Protein AF-A0A9E6Z5Y0-F1 (afdb_monomer)

Foldseek 3Di:
DVVVVVVVVVVVVVLAVPPDDLVVVPDPVNVVLLVRLNSLVNQCVVQVVVVHHRDVVSVVSNVVVVVVVVVVVVVVCVVCVVVPVPPD

Sequence (88 aa):
MSHIINSFMTFIFLLTPIMWRPEILSGKKAFLVYLNPFSYYLAILRDPLLGRVPDVTYYYGVFAMIGIMIFAAVYIYKRVAHRIVFWV

Mean predicted aligned error: 11.59 Å

Structure (mmCIF, N/CA/C/O backbone):
data_AF-A0A9E6Z5Y0-F1
#
_entry.id   AF-A0A9E6Z5Y0-F1
#
loop_
_atom_site.group_PDB
_atom_site.id
_atom_site.type_symbol
_atom_site.label_atom_id
_atom_site.label_alt_id
_atom_site.label_comp_id
_atom_site.label_asym_id
_atom_site.label_entity_id
_atom_site.label_seq_id
_atom_site.pdbx_PDB_ins_code
_atom_site.Cartn_x
_atom_site.Cartn_y
_atom_site.Cartn_z
_atom_site.occupancy
_atom_site.B_iso_or_equiv
_atom_site.auth_seq_id
_atom_site.auth_comp_id
_atom_site.auth_asym_id
_atom_site.auth_atom_id
_atom_site.pdbx_PDB_model_num
ATOM 1 N N . MET A 1 1 ? 2.067 26.563 6.908 1.00 53.59 1 MET A N 1
ATOM 2 C CA . MET A 1 1 ? 1.235 25.346 6.738 1.00 53.59 1 MET A CA 1
ATOM 3 C C . MET A 1 1 ? 1.394 24.627 5.386 1.00 53.59 1 MET A C 1
ATOM 5 O O . MET A 1 1 ? 0.912 23.511 5.277 1.00 53.59 1 MET A O 1
ATOM 9 N N . SER A 1 2 ? 2.090 25.175 4.378 1.00 62.00 2 SER A N 1
ATOM 10 C CA . SER A 1 2 ? 2.279 24.542 3.051 1.00 62.00 2 SER A CA 1
ATOM 11 C C . SER A 1 2 ? 3.484 23.586 2.941 1.00 62.00 2 SER A C 1
ATOM 13 O O . SER A 1 2 ? 3.552 22.790 2.008 1.00 62.00 2 SER A O 1
ATOM 15 N N . HIS A 1 3 ? 4.428 23.617 3.890 1.00 60.53 3 HIS A N 1
ATOM 16 C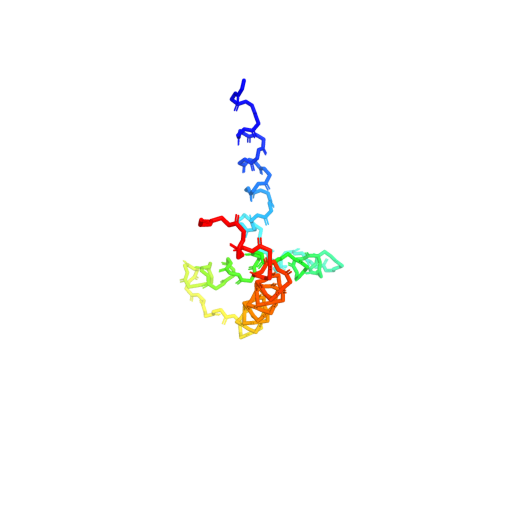 CA . HIS A 1 3 ? 5.652 22.800 3.827 1.00 60.53 3 HIS A CA 1
ATOM 17 C C . HIS A 1 3 ? 5.424 21.318 4.132 1.00 60.53 3 HIS A C 1
ATOM 19 O O . HIS A 1 3 ? 6.102 20.472 3.562 1.00 60.53 3 HIS A O 1
ATOM 25 N N . ILE A 1 4 ? 4.443 20.992 4.980 1.00 72.31 4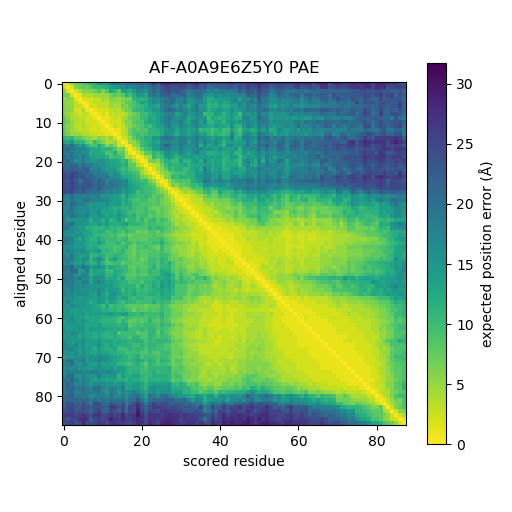 ILE A N 1
ATOM 26 C CA . ILE A 1 4 ? 4.141 19.598 5.335 1.00 72.31 4 ILE A CA 1
ATOM 27 C C . ILE A 1 4 ? 3.684 18.834 4.097 1.00 72.31 4 ILE A C 1
ATOM 29 O O . ILE A 1 4 ? 4.180 17.745 3.847 1.00 72.31 4 ILE A O 1
ATOM 33 N N . ILE A 1 5 ? 2.806 19.438 3.293 1.00 72.31 5 ILE A N 1
ATOM 34 C CA . ILE A 1 5 ? 2.286 18.838 2.060 1.00 72.31 5 ILE A CA 1
ATOM 35 C C . ILE A 1 5 ? 3.428 18.586 1.068 1.00 72.31 5 ILE A C 1
ATOM 37 O O . ILE A 1 5 ? 3.501 17.513 0.482 1.00 72.31 5 ILE A O 1
ATOM 41 N N . ASN A 1 6 ? 4.361 19.532 0.936 1.00 67.75 6 ASN A N 1
ATOM 42 C CA . ASN A 1 6 ? 5.500 19.411 0.023 1.00 67.75 6 ASN A CA 1
ATOM 43 C C . ASN A 1 6 ? 6.507 18.331 0.470 1.00 67.75 6 ASN A C 1
ATOM 45 O O . ASN A 1 6 ? 6.965 17.520 -0.339 1.00 67.75 6 ASN A O 1
ATOM 49 N N . SER A 1 7 ? 6.791 18.253 1.774 1.00 70.88 7 SER A N 1
ATOM 50 C CA . SER A 1 7 ? 7.616 17.185 2.350 1.00 70.88 7 SER A CA 1
ATOM 51 C C . SER A 1 7 ? 6.940 15.818 2.229 1.00 70.88 7 SER A C 1
ATOM 53 O O . SER A 1 7 ? 7.605 14.844 1.893 1.00 70.88 7 SER A O 1
ATOM 55 N N . PHE A 1 8 ? 5.619 15.738 2.426 1.00 71.69 8 PHE A N 1
ATOM 56 C CA . PHE A 1 8 ? 4.852 14.502 2.249 1.00 71.69 8 PHE A CA 1
ATOM 57 C C . PHE A 1 8 ? 4.812 14.054 0.789 1.00 71.69 8 PHE A C 1
ATOM 59 O O . PHE A 1 8 ? 5.003 12.874 0.517 1.00 71.69 8 PHE A O 1
ATOM 66 N N . MET A 1 9 ? 4.617 14.980 -0.155 1.00 69.19 9 MET A N 1
ATOM 67 C CA . MET A 1 9 ? 4.678 14.682 -1.586 1.00 69.19 9 MET A CA 1
ATOM 68 C C . MET A 1 9 ? 6.058 14.164 -1.981 1.00 69.19 9 MET A C 1
ATOM 70 O O . MET A 1 9 ? 6.138 13.127 -2.629 1.00 69.19 9 MET A O 1
ATOM 74 N N . THR A 1 10 ? 7.136 14.814 -1.531 1.00 66.12 10 THR A N 1
ATOM 75 C CA . THR A 1 10 ? 8.513 14.342 -1.760 1.00 66.12 10 THR A CA 1
ATOM 76 C C . THR A 1 10 ? 8.727 12.945 -1.177 1.00 66.12 10 THR A C 1
ATOM 78 O O . THR A 1 10 ? 9.296 12.079 -1.835 1.00 66.12 10 THR A O 1
ATOM 81 N N . PHE A 1 11 ? 8.228 12.697 0.035 1.00 66.75 11 PHE A N 1
ATOM 82 C CA . PHE A 1 11 ? 8.347 11.403 0.701 1.00 66.75 11 PHE A CA 1
ATOM 83 C C . PHE A 1 11 ? 7.571 10.306 -0.037 1.00 66.75 11 PHE A C 1
ATOM 85 O O . PHE A 1 11 ? 8.108 9.225 -0.253 1.00 66.75 11 PHE A O 1
ATOM 92 N N . ILE A 1 12 ? 6.350 10.600 -0.497 1.00 65.62 12 ILE A N 1
ATOM 93 C CA . ILE A 1 12 ? 5.537 9.701 -1.327 1.00 65.62 12 ILE A CA 1
ATOM 94 C C . ILE A 1 12 ? 6.239 9.425 -2.656 1.00 65.62 12 ILE A C 1
ATOM 96 O O . ILE A 1 12 ? 6.301 8.271 -3.064 1.00 65.62 12 ILE A O 1
ATOM 100 N N . PHE A 1 13 ? 6.812 10.434 -3.311 1.00 64.31 13 PHE A N 1
ATOM 101 C CA . PHE A 1 13 ? 7.547 10.272 -4.570 1.00 64.31 13 PHE A CA 1
ATOM 102 C C . PHE A 1 13 ? 8.834 9.453 -4.408 1.00 64.31 13 PHE A C 1
ATOM 104 O O . PHE A 1 13 ? 9.248 8.753 -5.326 1.00 64.31 13 PHE A O 1
ATOM 111 N N . LEU A 1 14 ? 9.466 9.525 -3.232 1.00 61.28 14 LEU A N 1
ATOM 112 C CA . LEU A 1 14 ? 10.630 8.710 -2.892 1.00 61.28 14 LEU A CA 1
ATOM 113 C C . L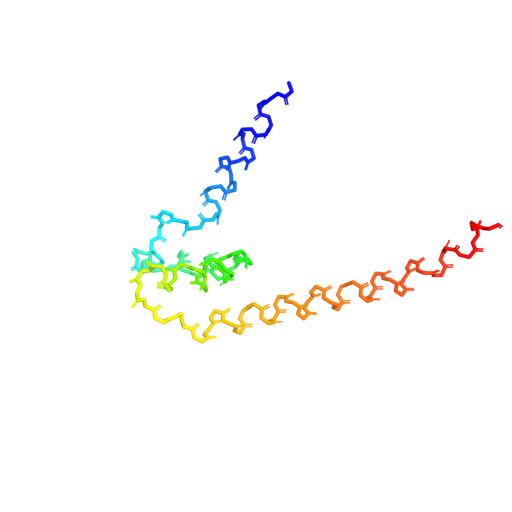EU A 1 14 ? 10.232 7.266 -2.543 1.00 61.28 14 LEU A C 1
ATOM 115 O O . LEU A 1 14 ? 10.958 6.330 -2.873 1.00 61.28 14 LEU A O 1
ATOM 119 N N . LEU A 1 15 ? 9.086 7.083 -1.872 1.00 58.38 15 LEU A N 1
ATOM 120 C CA . LEU A 1 15 ? 8.552 5.769 -1.495 1.00 58.38 15 LEU A CA 1
ATOM 121 C C . LEU A 1 15 ? 7.911 5.022 -2.663 1.00 58.38 15 LEU A C 1
ATOM 123 O O . 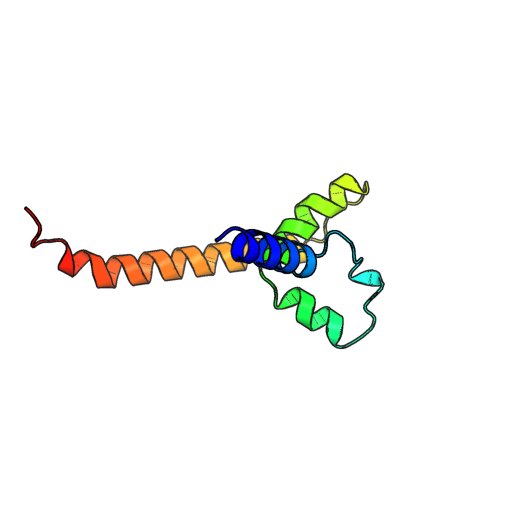LEU A 1 15 ? 7.890 3.792 -2.657 1.00 58.38 15 LEU A O 1
ATOM 127 N N . THR A 1 16 ? 7.343 5.745 -3.624 1.00 58.34 16 THR A N 1
ATOM 128 C CA . THR A 1 16 ? 6.780 5.173 -4.842 1.00 58.34 16 THR A CA 1
ATOM 129 C C . THR A 1 16 ? 7.926 5.006 -5.838 1.00 58.34 16 THR A C 1
ATOM 131 O O . THR A 1 16 ? 8.500 5.997 -6.285 1.00 58.34 16 THR A O 1
ATOM 134 N N . PRO A 1 17 ? 8.338 3.771 -6.186 1.00 55.91 17 PRO A N 1
ATOM 135 C CA . PRO A 1 17 ? 9.484 3.553 -7.057 1.00 55.91 17 PRO A CA 1
ATOM 136 C C . PRO A 1 17 ? 9.066 3.799 -8.514 1.00 55.91 17 PRO A C 1
ATOM 138 O O . PRO A 1 17 ? 9.046 2.891 -9.339 1.00 55.91 17 PRO A O 1
ATOM 141 N N . ILE A 1 18 ? 8.714 5.046 -8.830 1.00 54.75 18 ILE A N 1
ATOM 142 C CA . ILE A 1 18 ? 8.433 5.522 -10.188 1.00 54.75 18 ILE A CA 1
ATOM 143 C C . ILE A 1 18 ? 9.764 5.682 -10.944 1.00 54.75 18 ILE A C 1
ATOM 145 O O . ILE A 1 18 ? 9.859 5.334 -12.117 1.00 54.75 18 ILE A O 1
ATOM 149 N N . MET A 1 19 ? 10.828 6.120 -10.252 1.00 51.03 19 MET A N 1
ATOM 150 C CA . MET A 1 19 ? 12.132 6.440 -10.860 1.00 51.03 19 MET A CA 1
ATOM 151 C C . MET A 1 19 ? 13.159 5.294 -10.846 1.00 51.03 19 MET A C 1
ATOM 153 O O . MET A 1 19 ? 14.127 5.333 -11.600 1.00 51.03 19 MET A O 1
ATOM 157 N N . TRP A 1 20 ? 12.974 4.252 -10.028 1.00 55.16 20 TRP A N 1
ATOM 158 C CA . TRP A 1 20 ? 13.996 3.216 -9.814 1.00 55.16 20 TRP A CA 1
ATOM 159 C C . TRP A 1 20 ? 13.486 1.871 -10.334 1.00 55.16 20 TRP A C 1
ATOM 161 O O . TRP A 1 20 ? 12.422 1.400 -9.935 1.00 55.16 20 TRP A O 1
ATOM 171 N N . ARG A 1 21 ? 14.204 1.243 -11.272 1.00 53.12 21 ARG A N 1
ATOM 172 C CA . ARG A 1 21 ? 13.958 -0.165 -11.631 1.00 53.12 21 ARG A CA 1
ATOM 173 C C . ARG A 1 21 ? 14.458 -1.033 -10.466 1.00 53.12 21 ARG A C 1
ATOM 175 O O . ARG A 1 21 ? 15.630 -0.888 -10.117 1.00 53.12 21 ARG A O 1
ATOM 182 N N . PRO A 1 22 ? 13.642 -1.926 -9.873 1.00 56.38 22 PRO A N 1
ATOM 183 C CA . PRO A 1 22 ? 14.135 -2.878 -8.871 1.00 56.38 22 PRO A CA 1
ATOM 184 C C . PRO A 1 22 ? 15.262 -3.764 -9.433 1.00 56.38 22 PRO A C 1
ATOM 186 O O . PRO A 1 22 ? 16.135 -4.185 -8.684 1.00 56.38 22 PRO A O 1
ATOM 189 N N . GLU A 1 23 ? 15.310 -3.928 -10.759 1.00 55.31 23 GLU A N 1
ATOM 190 C CA . GLU A 1 23 ? 16.376 -4.585 -11.532 1.00 55.31 23 GLU A CA 1
ATOM 191 C C . GLU A 1 23 ? 17.776 -3.963 -11.325 1.00 55.31 23 GLU A C 1
ATOM 193 O O . GLU A 1 23 ? 18.776 -4.647 -11.504 1.00 55.31 23 GLU A O 1
ATOM 198 N N . ILE A 1 24 ? 17.874 -2.681 -10.942 1.00 50.28 24 ILE A N 1
ATOM 199 C CA . ILE A 1 24 ? 19.160 -1.991 -10.698 1.00 50.28 24 ILE A CA 1
ATOM 200 C C . ILE A 1 24 ? 19.631 -2.195 -9.244 1.00 50.28 24 ILE A C 1
ATOM 202 O O . ILE A 1 24 ? 20.810 -2.032 -8.928 1.00 50.28 24 ILE A O 1
ATOM 206 N N . LEU A 1 25 ? 18.727 -2.578 -8.336 1.00 52.81 25 LEU A N 1
ATOM 207 C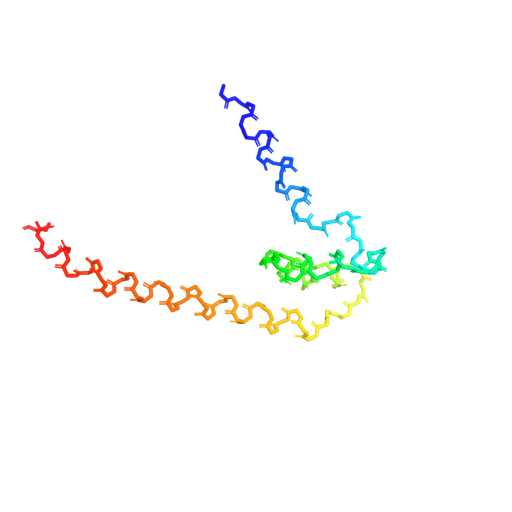 CA . LEU A 1 25 ? 19.036 -2.824 -6.929 1.00 52.81 25 LEU A CA 1
ATOM 208 C C . LEU A 1 25 ? 19.473 -4.284 -6.721 1.00 52.81 25 LEU A C 1
ATOM 210 O O . LEU A 1 25 ? 18.782 -5.079 -6.089 1.00 52.81 25 LEU A O 1
ATOM 214 N N . SER A 1 26 ? 20.662 -4.638 -7.204 1.00 40.00 26 SER A N 1
ATOM 215 C CA . SER A 1 26 ? 21.297 -5.914 -6.854 1.00 40.00 26 SER A CA 1
ATOM 216 C C . SER A 1 26 ? 21.607 -5.969 -5.345 1.00 40.00 26 SER A C 1
ATOM 218 O O . SER A 1 26 ? 22.379 -5.160 -4.829 1.00 40.00 26 SER A O 1
ATOM 220 N N . GLY A 1 27 ? 21.005 -6.921 -4.618 1.00 60.12 27 GLY A N 1
ATOM 221 C CA . GLY A 1 27 ? 21.315 -7.239 -3.211 1.00 60.12 27 GLY A CA 1
ATOM 222 C C . GLY A 1 27 ? 20.203 -6.935 -2.190 1.00 60.12 27 GLY A C 1
ATOM 223 O O . GLY A 1 27 ? 19.041 -6.763 -2.545 1.00 60.12 27 GLY A O 1
ATOM 224 N N . LYS A 1 28 ? 20.556 -6.853 -0.891 1.00 53.22 28 LYS A N 1
ATOM 225 C CA . LYS A 1 28 ? 19.644 -6.711 0.281 1.00 53.22 28 LYS A CA 1
ATOM 226 C C . LYS A 1 28 ? 18.572 -5.609 0.162 1.00 53.22 28 LYS A C 1
ATOM 228 O O . LYS A 1 28 ? 17.562 -5.661 0.858 1.00 53.22 28 LYS A O 1
ATOM 233 N N . LYS A 1 29 ? 18.774 -4.621 -0.715 1.00 57.38 29 LYS A N 1
ATOM 234 C CA . LYS A 1 29 ? 17.820 -3.533 -0.970 1.00 57.38 29 LYS A CA 1
ATOM 235 C C . LYS A 1 29 ? 16.607 -3.969 -1.801 1.00 57.38 29 LYS A C 1
ATOM 237 O O . LYS A 1 29 ? 15.552 -3.370 -1.644 1.00 57.38 29 LYS A O 1
ATOM 242 N N . ALA A 1 30 ? 16.709 -5.038 -2.595 1.00 61.38 30 ALA A N 1
ATOM 243 C CA . ALA A 1 30 ? 15.558 -5.625 -3.283 1.00 61.38 30 ALA A CA 1
ATOM 244 C C . ALA A 1 30 ? 14.507 -6.154 -2.289 1.00 61.38 30 ALA A C 1
ATOM 246 O O . ALA A 1 30 ? 13.311 -5.990 -2.505 1.00 61.38 30 ALA A O 1
ATOM 247 N N . PHE A 1 31 ? 14.937 -6.702 -1.145 1.00 61.78 31 PHE A N 1
ATOM 248 C CA . PHE A 1 31 ? 14.020 -7.180 -0.104 1.00 61.78 31 PHE A CA 1
ATOM 249 C C . PHE A 1 31 ? 13.241 -6.042 0.572 1.00 61.78 31 PHE A C 1
ATOM 251 O O . PHE A 1 31 ? 12.066 -6.190 0.895 1.00 61.78 31 PHE A O 1
ATOM 258 N N . LEU A 1 32 ? 13.871 -4.872 0.722 1.00 64.50 32 LEU A N 1
ATOM 259 C CA . LEU A 1 32 ? 13.216 -3.667 1.239 1.00 64.50 32 LEU A CA 1
ATOM 260 C C . LEU A 1 32 ? 12.097 -3.166 0.312 1.00 64.50 32 LEU A C 1
ATOM 262 O O . LEU A 1 32 ? 11.139 -2.572 0.797 1.00 64.50 32 LEU A O 1
ATOM 266 N N . VAL A 1 33 ? 12.181 -3.439 -0.996 1.00 65.44 33 VAL A N 1
ATOM 267 C CA . VAL A 1 33 ? 11.102 -3.120 -1.946 1.00 65.44 33 VAL A CA 1
ATOM 268 C C . VAL A 1 33 ? 9.877 -3.989 -1.667 1.00 65.44 33 VAL A C 1
ATOM 270 O O . VAL A 1 33 ? 8.784 -3.450 -1.535 1.00 65.44 33 VAL A O 1
ATOM 273 N N . TYR A 1 34 ? 10.062 -5.297 -1.462 1.00 66.75 34 TYR A N 1
ATOM 274 C CA . TYR A 1 34 ? 8.976 -6.216 -1.095 1.00 66.75 34 TYR A CA 1
ATOM 275 C C . TYR A 1 34 ? 8.342 -5.902 0.269 1.00 66.75 34 TYR A C 1
ATOM 277 O O . TYR A 1 34 ? 7.194 -6.264 0.522 1.00 66.75 34 TYR A O 1
ATOM 285 N N . LEU A 1 35 ? 9.051 -5.198 1.153 1.00 69.56 35 LEU A N 1
ATOM 286 C CA . LEU A 1 35 ? 8.484 -4.745 2.423 1.00 69.56 35 LEU A CA 1
ATOM 287 C C . LEU A 1 35 ? 7.469 -3.601 2.242 1.00 69.56 35 LEU A C 1
ATOM 289 O O . LEU A 1 35 ? 6.645 -3.368 3.123 1.00 69.56 35 LEU A O 1
ATOM 293 N N . ASN A 1 36 ? 7.531 -2.869 1.124 1.00 73.56 36 ASN A N 1
ATOM 294 C CA . ASN A 1 36 ? 6.672 -1.721 0.868 1.00 73.56 36 ASN A CA 1
ATOM 295 C C . ASN A 1 36 ? 5.379 -2.152 0.142 1.00 73.56 36 ASN A C 1
ATOM 297 O O . ASN A 1 36 ? 5.444 -2.539 -1.027 1.00 73.56 36 ASN A O 1
ATOM 301 N N . PRO A 1 37 ? 4.197 -2.009 0.770 1.00 72.12 37 PRO A N 1
ATOM 302 C CA . PRO A 1 37 ? 2.904 -2.383 0.189 1.00 72.12 37 PRO A CA 1
ATOM 303 C C . PRO A 1 37 ? 2.612 -1.736 -1.161 1.00 72.12 37 PRO A C 1
ATOM 305 O O . PRO A 1 37 ? 2.038 -2.355 -2.050 1.00 72.12 37 PRO A O 1
ATOM 308 N N . PHE A 1 38 ? 3.011 -0.473 -1.315 1.00 74.50 38 PHE A N 1
ATOM 309 C CA . PHE A 1 38 ? 2.703 0.327 -2.496 1.00 74.50 38 PHE A CA 1
ATOM 310 C C . PHE A 1 38 ? 3.519 -0.104 -3.714 1.00 74.50 38 PHE A C 1
ATOM 312 O O . PHE A 1 38 ? 3.114 0.157 -4.845 1.00 74.50 38 PHE A O 1
ATOM 319 N N . SER A 1 39 ? 4.644 -0.794 -3.497 1.00 75.56 39 SER A N 1
ATOM 320 C CA . SER A 1 39 ? 5.489 -1.290 -4.583 1.00 75.56 39 SER A CA 1
ATOM 321 C C . SER A 1 39 ? 4.754 -2.305 -5.463 1.00 75.56 39 SER A C 1
ATOM 323 O O . SER A 1 39 ? 4.862 -2.229 -6.683 1.00 75.56 39 SER A O 1
ATOM 325 N N . TYR A 1 40 ? 3.942 -3.183 -4.862 1.00 80.75 40 TYR A N 1
ATOM 326 C CA . TYR A 1 40 ? 3.180 -4.216 -5.566 1.00 80.75 40 TYR A CA 1
ATOM 327 C C . TYR A 1 40 ? 2.133 -3.614 -6.511 1.00 80.75 40 TYR A C 1
ATOM 329 O O . TYR A 1 40 ? 2.068 -3.980 -7.682 1.00 80.75 40 TYR A O 1
ATOM 337 N N . TYR A 1 41 ? 1.362 -2.634 -6.032 1.00 79.44 41 TYR A N 1
ATOM 338 C CA . TYR A 1 41 ? 0.368 -1.932 -6.852 1.00 79.44 41 TYR A CA 1
ATOM 339 C C . TYR A 1 41 ? 1.019 -1.143 -7.990 1.00 79.44 41 TYR A C 1
ATOM 341 O O . TYR A 1 41 ? 0.519 -1.131 -9.113 1.00 79.44 41 TYR A O 1
ATOM 349 N N . LEU A 1 42 ? 2.155 -0.500 -7.714 1.00 77.25 42 LEU A N 1
ATOM 350 C CA . LEU A 1 42 ? 2.867 0.281 -8.719 1.00 77.25 42 LEU A CA 1
ATOM 351 C C . LEU A 1 42 ? 3.539 -0.585 -9.775 1.00 77.25 42 LEU A C 1
ATOM 353 O O . LEU A 1 42 ? 3.549 -0.179 -10.929 1.00 77.25 42 LEU A O 1
ATOM 357 N N . ALA A 1 43 ? 4.064 -1.760 -9.423 1.00 76.31 43 ALA A N 1
ATOM 358 C CA . ALA A 1 43 ? 4.637 -2.688 -10.397 1.00 76.31 43 ALA A CA 1
ATOM 359 C C . ALA A 1 43 ? 3.588 -3.133 -11.430 1.00 76.31 43 ALA A C 1
ATOM 361 O O . ALA A 1 43 ? 3.833 -3.049 -12.632 1.00 76.31 43 ALA A O 1
ATOM 362 N N . ILE A 1 44 ? 2.373 -3.461 -10.971 1.00 80.62 44 ILE A N 1
ATOM 363 C CA . ILE A 1 44 ? 1.248 -3.839 -11.843 1.00 80.62 44 ILE A CA 1
ATOM 364 C C . ILE A 1 44 ? 0.853 -2.706 -12.799 1.00 80.62 44 ILE A C 1
ATOM 366 O O . ILE A 1 44 ? 0.479 -2.971 -13.937 1.00 80.62 44 ILE A O 1
ATOM 370 N N . LEU A 1 45 ? 0.938 -1.445 -12.363 1.00 80.69 45 LEU A N 1
ATOM 371 C CA . LEU A 1 45 ? 0.651 -0.290 -13.220 1.00 80.69 45 LEU A CA 1
ATOM 372 C C . LEU A 1 45 ? 1.822 0.074 -14.139 1.00 80.69 45 LEU A C 1
ATOM 374 O O . LEU A 1 45 ? 1.611 0.525 -15.260 1.00 80.69 45 LEU A O 1
ATOM 378 N N . ARG A 1 46 ? 3.057 -0.097 -13.668 1.00 76.75 46 ARG A N 1
ATOM 379 C CA . ARG A 1 46 ? 4.280 0.312 -14.361 1.00 76.75 46 ARG A CA 1
ATOM 380 C C . ARG A 1 46 ? 4.624 -0.615 -15.515 1.00 76.75 46 ARG A C 1
ATOM 382 O O . ARG A 1 46 ? 4.963 -0.125 -16.589 1.00 76.75 46 ARG A O 1
ATOM 389 N N . ASP A 1 47 ? 4.601 -1.923 -15.289 1.00 76.94 47 ASP A N 1
ATOM 390 C CA . ASP A 1 47 ? 5.087 -2.887 -16.277 1.00 76.94 47 ASP A CA 1
ATOM 391 C C . ASP A 1 47 ? 4.329 -2.784 -17.619 1.00 76.94 47 ASP A C 1
ATOM 393 O O . ASP A 1 47 ? 5.003 -2.691 -18.651 1.00 76.94 47 ASP A O 1
ATOM 397 N N . PRO A 1 48 ? 2.987 -2.620 -17.654 1.00 79.25 48 PRO A N 1
ATOM 398 C CA . PRO A 1 48 ? 2.240 -2.421 -18.897 1.00 79.25 48 PRO A CA 1
ATOM 399 C C . PRO A 1 48 ? 2.606 -1.117 -19.613 1.00 79.25 48 PRO A C 1
ATOM 401 O O . PRO A 1 48 ? 2.660 -1.085 -20.841 1.00 79.25 48 PRO A O 1
ATOM 404 N N . LEU A 1 49 ? 2.917 -0.050 -18.865 1.00 76.50 49 LEU A N 1
ATOM 405 C CA . LEU A 1 49 ? 3.365 1.231 -19.432 1.00 76.50 49 LEU A CA 1
ATOM 406 C C . LEU A 1 49 ? 4.748 1.129 -20.089 1.00 76.50 49 LEU A C 1
ATOM 408 O O . LEU A 1 49 ? 5.079 1.927 -20.961 1.00 76.50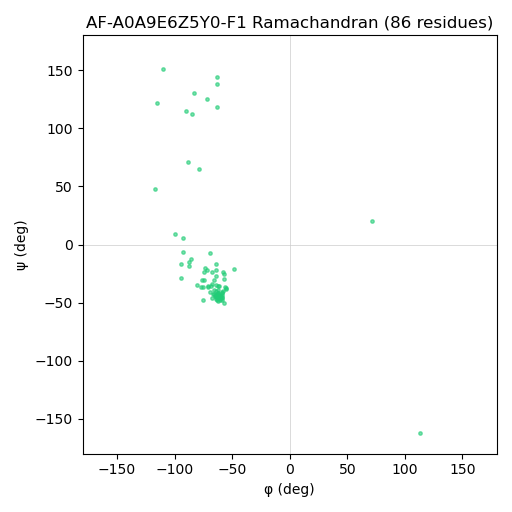 49 LEU A O 1
ATOM 412 N N . LEU A 1 50 ? 5.554 0.144 -19.687 1.00 78.31 50 LEU A N 1
ATOM 413 C CA . LEU A 1 50 ? 6.847 -0.175 -20.294 1.00 78.31 50 LEU A CA 1
ATOM 414 C C . LEU A 1 50 ? 6.741 -1.250 -21.389 1.00 78.31 50 LEU A C 1
ATOM 416 O O . LEU A 1 50 ? 7.770 -1.701 -21.894 1.00 78.31 50 LEU A O 1
ATOM 420 N N . GLY A 1 51 ? 5.523 -1.672 -21.749 1.00 78.94 51 GLY A N 1
ATOM 421 C CA . GLY A 1 51 ? 5.281 -2.732 -22.729 1.00 78.94 51 GLY A CA 1
ATOM 422 C C . GLY A 1 51 ? 5.650 -4.131 -22.228 1.00 78.94 51 GLY A C 1
ATOM 423 O O . GLY A 1 51 ? 5.882 -5.029 -23.035 1.00 78.94 51 GLY A O 1
ATOM 424 N N . ARG A 1 52 ? 5.744 -4.322 -20.907 1.00 79.25 52 ARG A N 1
ATOM 425 C CA . ARG A 1 52 ? 6.049 -5.603 -20.259 1.00 79.25 52 ARG A CA 1
ATOM 426 C C . ARG A 1 52 ? 4.817 -6.130 -19.527 1.00 79.25 52 ARG A C 1
ATOM 428 O O . ARG A 1 52 ? 3.973 -5.368 -19.064 1.00 79.25 52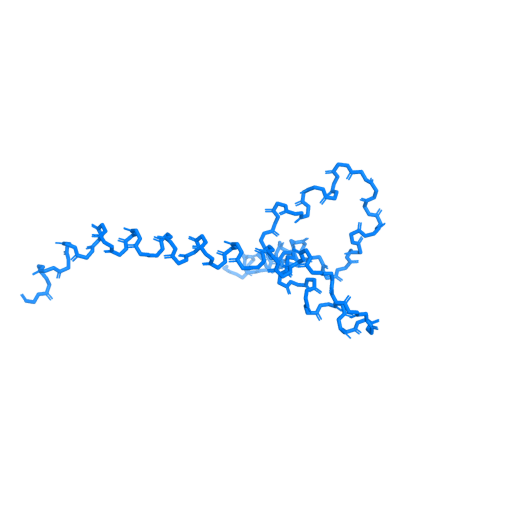 ARG A O 1
ATOM 435 N N . VAL A 1 53 ? 4.710 -7.448 -19.411 1.00 80.50 53 VAL A N 1
ATOM 436 C CA . VAL A 1 53 ? 3.672 -8.072 -18.582 1.00 80.50 53 VAL A CA 1
ATOM 437 C C . VAL A 1 53 ? 4.169 -8.092 -17.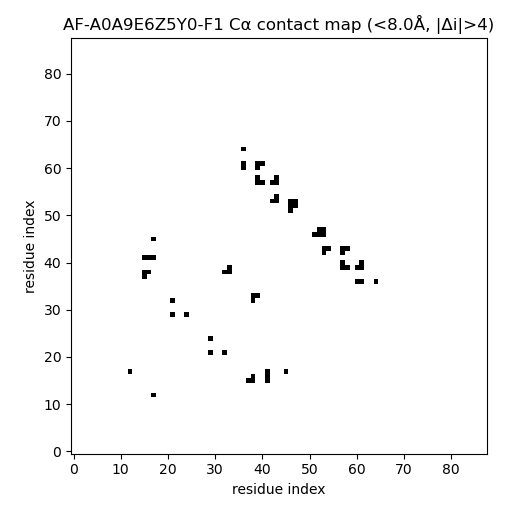132 1.00 80.50 53 VAL A C 1
ATOM 439 O O . VAL A 1 53 ? 5.307 -8.523 -16.924 1.00 80.50 53 VAL A O 1
ATOM 442 N N . PRO A 1 54 ? 3.372 -7.635 -16.145 1.00 79.81 54 PRO A N 1
ATOM 443 C CA . PRO A 1 54 ? 3.785 -7.675 -14.748 1.00 79.81 54 PRO A CA 1
ATOM 444 C C . PRO A 1 54 ? 4.001 -9.103 -14.248 1.00 79.81 54 PRO A C 1
ATOM 446 O O . PRO A 1 54 ? 3.248 -10.015 -14.598 1.00 79.81 54 PRO A O 1
ATOM 449 N N . ASP A 1 55 ? 4.998 -9.286 -13.383 1.00 81.50 55 ASP A N 1
ATOM 450 C CA . ASP A 1 55 ? 5.257 -10.571 -12.726 1.00 81.50 55 ASP A CA 1
ATOM 451 C C . ASP A 1 55 ? 4.073 -10.980 -11.827 1.00 81.50 55 ASP A C 1
ATOM 453 O O . ASP A 1 55 ? 3.513 -10.169 -11.080 1.00 81.50 55 ASP A O 1
ATOM 457 N N . VAL A 1 56 ? 3.712 -12.266 -11.862 1.00 84.56 56 VAL A N 1
ATOM 458 C CA . VAL A 1 56 ? 2.633 -12.867 -11.057 1.00 84.56 56 VAL A CA 1
ATOM 459 C C . VAL A 1 56 ? 2.861 -12.652 -9.553 1.00 84.56 56 VAL A C 1
ATOM 461 O O . VAL A 1 56 ? 1.911 -12.493 -8.785 1.00 84.56 56 VAL A O 1
ATOM 464 N N . THR A 1 57 ? 4.121 -12.567 -9.126 1.00 82.00 57 THR A N 1
ATOM 465 C CA . THR A 1 57 ? 4.528 -12.280 -7.744 1.00 82.00 57 THR A CA 1
ATOM 466 C C . THR A 1 57 ? 3.919 -10.976 -7.226 1.00 82.00 57 THR A C 1
ATOM 468 O O . THR A 1 57 ? 3.497 -10.903 -6.067 1.00 82.00 57 THR A O 1
ATOM 471 N N . TYR A 1 58 ? 3.802 -9.954 -8.083 1.00 82.69 58 TYR A N 1
ATOM 472 C CA . TYR A 1 58 ? 3.218 -8.676 -7.683 1.00 82.69 58 TYR A CA 1
ATOM 473 C C . TYR A 1 58 ? 1.719 -8.783 -7.401 1.00 82.69 58 TYR A C 1
ATOM 475 O O . TYR A 1 58 ? 1.229 -8.186 -6.441 1.00 82.69 58 TYR A O 1
ATOM 483 N N . TYR A 1 59 ? 1.005 -9.611 -8.164 1.00 85.56 59 TYR A N 1
ATOM 484 C CA . TYR A 1 59 ? -0.412 -9.881 -7.931 1.00 85.56 59 TYR A CA 1
ATOM 485 C C . TYR A 1 59 ? -0.639 -10.599 -6.600 1.00 85.56 59 TYR A C 1
ATOM 487 O O . TYR A 1 59 ? -1.514 -10.191 -5.837 1.00 85.56 59 TYR A O 1
ATOM 495 N N . TYR A 1 60 ? 0.176 -11.609 -6.270 1.00 87.38 60 TYR A N 1
ATOM 496 C CA . TYR A 1 60 ? 0.090 -12.280 -4.968 1.00 87.38 60 TYR A CA 1
ATOM 497 C C . TYR A 1 60 ? 0.302 -11.310 -3.801 1.00 87.38 60 TYR A C 1
ATOM 499 O O . TYR A 1 60 ? -0.441 -11.364 -2.821 1.00 87.38 60 TYR A O 1
ATOM 507 N N . GLY A 1 61 ? 1.259 -10.383 -3.924 1.00 86.75 61 GLY A N 1
ATOM 508 C CA . GLY A 1 61 ? 1.485 -9.336 -2.925 1.00 86.75 61 GLY A CA 1
ATOM 509 C C . GLY A 1 61 ? 0.273 -8.417 -2.737 1.00 86.75 61 GLY A C 1
ATOM 510 O O . GLY A 1 61 ? -0.126 -8.142 -1.604 1.00 86.75 61 GLY A O 1
ATOM 511 N N . VAL A 1 62 ? -0.372 -8.003 -3.834 1.00 87.31 62 VAL A N 1
ATOM 512 C CA . VAL A 1 62 ? -1.608 -7.203 -3.783 1.00 87.31 62 VAL A CA 1
ATOM 513 C C . VAL A 1 62 ? -2.753 -7.967 -3.117 1.00 87.31 62 VAL A C 1
ATOM 515 O O . VAL A 1 62 ? -3.404 -7.427 -2.222 1.00 87.31 62 VAL A O 1
ATOM 518 N N . PHE A 1 63 ? -2.990 -9.225 -3.497 1.00 91.00 63 PHE A N 1
ATOM 519 C CA . PHE A 1 63 ? -4.049 -10.034 -2.888 1.00 91.00 63 PHE A CA 1
ATOM 520 C C . PHE A 1 63 ? -3.814 -10.272 -1.394 1.00 91.00 63 PHE A C 1
ATOM 522 O O . PHE A 1 63 ? -4.751 -10.150 -0.603 1.00 91.00 63 PHE A O 1
ATOM 529 N N . ALA A 1 64 ? -2.570 -10.546 -0.991 1.00 90.62 64 ALA A N 1
ATOM 530 C CA . ALA A 1 64 ? -2.209 -10.688 0.415 1.00 90.62 64 ALA A CA 1
ATOM 531 C C . ALA A 1 64 ? -2.496 -9.398 1.200 1.00 90.62 64 ALA A C 1
ATOM 533 O O . ALA A 1 64 ? -3.094 -9.448 2.276 1.00 90.62 64 ALA A O 1
ATOM 534 N N . MET A 1 65 ? -2.141 -8.236 0.640 1.00 87.62 65 MET A N 1
ATOM 535 C CA . MET A 1 65 ? -2.391 -6.942 1.276 1.00 87.62 65 MET A CA 1
ATOM 536 C C . MET A 1 65 ? -3.890 -6.648 1.428 1.00 87.62 65 MET A C 1
ATOM 538 O O . MET A 1 65 ? -4.337 -6.252 2.506 1.00 87.62 65 MET A O 1
ATOM 542 N N . ILE A 1 66 ? -4.684 -6.902 0.384 1.00 90.94 66 ILE A N 1
ATOM 543 C CA . ILE A 1 66 ? -6.146 -6.768 0.442 1.00 90.94 66 ILE A CA 1
ATOM 544 C C . ILE A 1 66 ? -6.723 -7.681 1.531 1.00 90.94 66 ILE A C 1
ATOM 546 O O . ILE A 1 66 ? -7.538 -7.233 2.338 1.00 90.94 66 ILE A O 1
ATOM 550 N N . GLY A 1 67 ? -6.265 -8.934 1.606 1.00 94.25 67 GLY A N 1
ATOM 551 C CA . GLY A 1 67 ? -6.683 -9.881 2.640 1.00 94.25 67 GLY A CA 1
ATOM 552 C C . GLY A 1 67 ? -6.393 -9.379 4.058 1.00 94.25 67 GLY A C 1
ATOM 553 O O . GLY A 1 67 ? -7.280 -9.411 4.913 1.00 94.25 67 GLY A O 1
ATOM 554 N N . ILE A 1 68 ? -5.190 -8.845 4.297 1.00 93.00 68 ILE A N 1
ATOM 555 C CA . ILE A 1 68 ? -4.803 -8.254 5.589 1.00 93.00 68 ILE A CA 1
ATOM 556 C C . ILE A 1 68 ? -5.697 -7.058 5.933 1.00 93.00 68 ILE A C 1
ATOM 558 O O . ILE A 1 68 ? -6.177 -6.961 7.063 1.00 93.00 68 ILE A O 1
ATOM 562 N N . MET A 1 69 ? -5.957 -6.163 4.975 1.00 91.31 69 MET A N 1
ATOM 563 C CA . MET A 1 69 ? -6.809 -4.992 5.202 1.00 91.31 69 MET A CA 1
ATOM 564 C C . MET A 1 69 ? -8.254 -5.376 5.521 1.00 91.31 69 MET A C 1
ATOM 566 O O . MET A 1 69 ? -8.828 -4.831 6.463 1.00 91.31 69 MET A O 1
ATOM 570 N N . ILE A 1 70 ? -8.834 -6.335 4.794 1.00 94.69 70 ILE A N 1
ATOM 571 C CA . ILE A 1 70 ? -10.187 -6.837 5.066 1.00 94.69 70 ILE A CA 1
ATOM 572 C C . ILE A 1 70 ? -10.241 -7.482 6.450 1.00 94.69 70 ILE A C 1
ATOM 574 O O . ILE A 1 70 ? -11.145 -7.187 7.232 1.00 94.69 70 ILE A O 1
ATOM 578 N N . PHE A 1 71 ? -9.263 -8.325 6.785 1.00 96.06 71 PHE A N 1
ATOM 579 C CA . PHE A 1 71 ? -9.194 -8.958 8.098 1.00 96.06 71 PHE A CA 1
ATOM 580 C C . PHE A 1 71 ? -9.117 -7.918 9.223 1.00 96.06 71 PHE A C 1
ATOM 582 O O . PHE A 1 71 ? -9.889 -7.982 10.181 1.00 96.06 71 PHE A O 1
ATOM 589 N N . ALA A 1 72 ? -8.237 -6.923 9.082 1.00 94.25 72 ALA A N 1
ATOM 590 C CA . ALA A 1 72 ? -8.107 -5.829 10.036 1.00 94.25 72 ALA A CA 1
ATOM 591 C C . ALA A 1 72 ? -9.411 -5.026 10.161 1.00 94.25 72 ALA A C 1
ATOM 593 O O . ALA A 1 72 ? -9.853 -4.751 11.277 1.00 94.25 72 ALA A O 1
ATOM 594 N N . ALA A 1 73 ? -10.061 -4.704 9.040 1.00 92.75 73 ALA A N 1
ATOM 595 C CA . ALA A 1 73 ? -11.330 -3.985 9.022 1.00 92.75 73 ALA A CA 1
ATOM 596 C C . ALA A 1 73 ? -12.434 -4.761 9.754 1.00 92.75 73 ALA A C 1
ATOM 598 O O . ALA A 1 73 ? -13.097 -4.203 10.625 1.00 92.75 73 ALA A O 1
ATOM 599 N N . VAL A 1 74 ? -12.592 -6.058 9.470 1.00 93.62 74 VAL A N 1
ATOM 600 C CA . VAL A 1 74 ? -13.578 -6.921 10.141 1.00 93.62 74 VAL A CA 1
ATOM 601 C C . VAL A 1 74 ? -13.279 -7.043 11.635 1.00 93.62 74 VAL A C 1
ATOM 603 O O . VAL A 1 74 ? -14.195 -6.967 12.455 1.00 93.62 74 VAL A O 1
ATOM 606 N N . TYR A 1 75 ? -12.010 -7.211 12.010 1.00 93.88 75 TYR A N 1
ATOM 607 C CA . TYR A 1 75 ? -11.596 -7.303 13.409 1.00 93.88 75 TYR A CA 1
ATOM 608 C C . TYR A 1 75 ? -11.906 -6.016 14.187 1.00 93.88 75 TYR A C 1
ATOM 610 O O . TYR A 1 75 ? -12.516 -6.065 15.258 1.00 93.88 75 TYR A O 1
ATOM 618 N N . ILE A 1 76 ? -11.540 -4.858 13.630 1.00 91.75 76 ILE A N 1
ATOM 619 C CA . ILE A 1 76 ? -11.821 -3.548 14.227 1.00 91.75 76 ILE A CA 1
ATOM 620 C C . ILE A 1 76 ? -13.328 -3.314 14.296 1.00 91.75 76 ILE A C 1
ATOM 622 O O . ILE A 1 76 ? -13.827 -2.923 15.350 1.00 91.75 76 ILE A O 1
ATOM 626 N N . TYR A 1 77 ? -14.058 -3.607 13.216 1.00 89.81 77 TYR A N 1
ATOM 627 C CA . TYR A 1 77 ? -15.509 -3.471 13.172 1.00 89.81 77 TYR A CA 1
ATOM 628 C C . TYR A 1 77 ? -16.166 -4.291 14.279 1.00 89.81 77 TYR A C 1
ATOM 630 O O . TYR A 1 77 ? -16.902 -3.726 15.074 1.00 89.81 77 TYR A O 1
ATOM 638 N N . LYS A 1 78 ? -15.836 -5.580 14.433 1.00 88.50 78 LYS A N 1
ATOM 639 C CA . LYS A 1 78 ? -16.379 -6.404 15.528 1.00 88.50 78 LYS A CA 1
ATOM 640 C C . LYS A 1 78 ? -16.070 -5.821 16.909 1.00 88.50 78 LYS A C 1
ATOM 642 O O . LYS A 1 78 ? -16.931 -5.824 17.781 1.00 88.50 78 LYS A O 1
ATOM 647 N N . ARG A 1 79 ? -14.861 -5.294 17.118 1.00 86.44 79 ARG A N 1
ATOM 648 C CA . ARG A 1 79 ? -14.446 -4.737 18.415 1.00 86.44 79 ARG A CA 1
ATOM 649 C C . ARG A 1 79 ? -15.138 -3.412 18.749 1.00 86.44 79 ARG A C 1
ATOM 651 O O . ARG A 1 79 ? -15.420 -3.151 19.916 1.00 86.44 79 ARG A O 1
ATOM 658 N N . VAL A 1 80 ? -15.373 -2.568 17.745 1.00 86.06 80 VAL A N 1
ATOM 659 C CA . VAL A 1 80 ? -15.919 -1.212 17.915 1.00 86.06 80 VAL A CA 1
ATOM 660 C C . VAL A 1 80 ? -17.440 -1.182 17.757 1.00 86.06 80 VAL A C 1
ATOM 662 O O . VAL A 1 80 ? -18.084 -0.385 18.431 1.00 86.06 80 VAL A O 1
ATOM 665 N N . ALA A 1 81 ? -18.033 -2.081 16.964 1.00 77.88 81 ALA A N 1
ATOM 666 C CA . ALA A 1 81 ? -19.475 -2.140 16.702 1.00 77.88 81 ALA A CA 1
ATOM 667 C C . ALA A 1 81 ? -20.308 -2.254 17.986 1.00 77.88 81 ALA A C 1
ATOM 669 O O . ALA A 1 81 ? -21.343 -1.605 18.105 1.00 77.88 81 ALA A O 1
ATOM 670 N N . HIS A 1 82 ? -19.819 -2.984 18.994 1.00 67.62 82 HIS A N 1
ATOM 671 C CA . HIS A 1 82 ? -20.482 -3.082 20.299 1.00 67.62 82 HIS A CA 1
ATOM 672 C C . HIS A 1 82 ? -20.563 -1.751 21.071 1.00 67.62 82 HIS A C 1
ATOM 674 O O . HIS A 1 82 ? -21.354 -1.643 22.002 1.00 67.62 82 HIS A O 1
ATOM 680 N N . ARG A 1 83 ? -19.774 -0.731 20.706 1.00 66.44 83 ARG A N 1
ATOM 681 C CA . ARG A 1 83 ? -19.807 0.603 21.334 1.00 66.44 83 ARG A CA 1
ATOM 682 C C . ARG A 1 83 ? -20.729 1.599 20.624 1.00 66.44 83 ARG A C 1
ATOM 684 O O . ARG A 1 83 ? -20.924 2.690 21.144 1.00 66.44 83 ARG A O 1
ATOM 691 N N . ILE A 1 84 ? -21.299 1.238 19.470 1.00 62.88 84 ILE A N 1
ATOM 692 C CA . ILE A 1 84 ? -22.119 2.142 18.638 1.00 62.88 84 ILE A CA 1
ATOM 693 C C . ILE A 1 84 ? -23.594 2.158 19.095 1.00 62.88 84 ILE A C 1
ATOM 695 O O . ILE A 1 84 ? -24.344 3.059 18.743 1.00 62.88 84 ILE A O 1
ATOM 699 N N . VAL A 1 85 ? -24.011 1.222 19.959 1.00 60.28 85 VAL A N 1
ATOM 700 C CA . VAL A 1 85 ? -25.406 1.102 20.443 1.00 60.28 85 VAL A CA 1
ATOM 701 C C . VAL A 1 85 ? -25.838 2.253 21.378 1.00 60.28 85 VAL A C 1
ATOM 703 O O . VAL A 1 85 ? -27.013 2.367 21.689 1.00 60.28 85 VAL A O 1
ATOM 706 N N . PHE A 1 86 ? -24.934 3.147 21.797 1.00 56.59 86 PHE A N 1
ATOM 707 C CA . PHE A 1 86 ? -25.259 4.265 22.705 1.00 56.59 86 PHE A CA 1
ATOM 708 C C . PHE A 1 86 ? -25.457 5.633 22.025 1.00 56.59 86 PHE A C 1
ATOM 710 O O . PHE A 1 86 ? -25.523 6.644 22.718 1.00 56.59 86 PHE A O 1
ATOM 717 N N . TRP A 1 87 ? -25.516 5.690 20.691 1.00 58.88 87 TRP A N 1
ATOM 718 C CA . TRP A 1 87 ? -25.705 6.939 19.933 1.00 58.88 87 TRP A CA 1
ATOM 719 C C . TRP A 1 87 ? -27.020 6.945 19.132 1.00 58.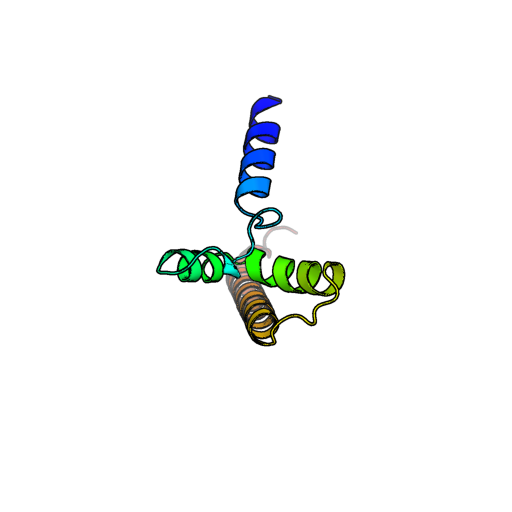88 87 TRP A C 1
ATOM 721 O O . TRP A 1 87 ? -27.033 7.265 17.943 1.00 58.88 87 TRP A O 1
ATOM 731 N N . VAL A 1 88 ? -28.126 6.577 19.788 1.00 53.22 88 VAL A N 1
ATOM 732 C CA . VAL A 1 88 ? -29.499 6.903 19.359 1.00 53.22 88 VAL A CA 1
ATOM 733 C C . VAL A 1 88 ? -30.255 7.471 20.547 1.00 53.22 88 VAL A C 1
ATOM 735 O O . VAL A 1 88 ? -30.150 6.858 21.633 1.00 53.22 88 VAL A O 1
#

pLDDT: mean 73.08, std 13.63, range [40.0, 96.06]

Nearest PDB structures (foldseek):
  4v4k-assembly2_Y  TM=5.652E-01  e=6.597E+00  Lederbergvirus P22
  6ff6-assembly1_A-2  TM=5.293E-01  e=7.527E+00  synthetic construct

Secondary structure (DSSP, 8-state):
--HHHHHHHHHHHHHSTTS--GGG--STHHHHHHT-HHHHHHHHHHHHHTT-PPPHHHHHHHHHHHHHHHHHHHHHHHHHHTTGGG--

Radius of gyration: 18.17 Å; Cα contacts (8 Å, |Δi|>4): 34; chains: 1; bounding box: 51×38×45 Å

Solvent-accessible surface area (backbone atoms only — not comparable to full-atom values): 5276 Å² total; per-residue (Å²): 131,69,62,61,60,52,53,48,52,52,50,49,58,69,68,42,65,83,89,55,63,66,87,74,42,83,57,81,64,43,59,59,47,75,70,38,76,65,43,27,59,46,44,59,59,45,27,54,78,73,76,38,82,56,62,69,67,34,54,54,52,44,53,50,51,52,50,51,52,51,52,51,50,53,52,50,44,65,70,50,55,76,68,60,78,77,80,122